Protein AF-A0A8T6E1R3-F1 (afdb_monomer)

Foldseek 3Di:
DLVVVLVVVVVVLVVVLVVLVVVLVPDPDPVVNVVSVVVSVVSCVVVVVVSVVSVVVVD

Radius of gyration: 13.93 Å; Cα contacts (8 Å, |Δi|>4): 24; chains: 1; bounding box: 28×17×37 Å

Mean predicted aligned error: 3.58 Å

Solvent-accessible surface area (backbone atoms only — not comparable to full-atom values): 3277 Å² total; per-residue (Å²): 111,69,67,60,53,52,52,51,51,51,52,52,51,51,52,52,50,51,53,42,50,52,54,28,70,70,40,83,52,70,69,61,22,52,54,37,46,50,52,44,49,51,51,50,68,51,46,51,58,52,50,51,52,54,51,64,73,72,106

Sequence (59 aa):
MLIQALVALFALYVLLTLWQMRRALATSEPQARLVEARRLLLLVSAGVPILVVLILVAL

Structure (mmCIF, N/CA/C/O backbone):
data_AF-A0A8T6E1R3-F1
#
_entry.id   AF-A0A8T6E1R3-F1
#
loop_
_atom_site.group_PDB
_atom_site.id
_atom_site.type_symbol
_atom_site.label_at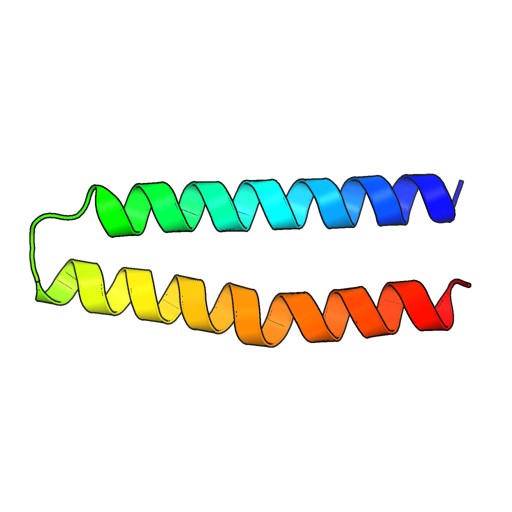om_id
_atom_site.label_alt_id
_atom_site.label_comp_id
_atom_site.label_asym_id
_atom_site.label_entity_id
_atom_site.label_seq_id
_atom_site.pdbx_PDB_ins_code
_atom_site.Cartn_x
_atom_site.Cartn_y
_atom_site.Cartn_z
_atom_site.occupancy
_atom_site.B_iso_or_equiv
_atom_site.auth_seq_id
_atom_site.auth_comp_id
_atom_site.auth_asym_id
_atom_site.auth_atom_id
_atom_site.pdbx_PDB_model_num
ATOM 1 N N . MET A 1 1 ? 12.480 9.707 -19.261 1.00 83.06 1 MET A N 1
ATOM 2 C CA . MET A 1 1 ? 11.063 9.991 -18.934 1.00 83.06 1 MET A CA 1
ATOM 3 C C . MET A 1 1 ? 10.392 8.805 -18.237 1.00 83.06 1 MET A C 1
ATOM 5 O O . MET A 1 1 ? 9.909 8.993 -17.132 1.00 83.06 1 MET A O 1
ATOM 9 N N . LEU A 1 2 ? 10.430 7.584 -18.795 1.00 86.94 2 LEU A N 1
ATOM 10 C CA . LEU A 1 2 ? 9.794 6.390 -18.200 1.00 86.94 2 LEU A CA 1
ATOM 11 C C . LEU A 1 2 ? 10.248 6.080 -16.759 1.00 86.94 2 LEU A C 1
ATOM 13 O O . LEU A 1 2 ? 9.414 5.941 -15.872 1.00 86.94 2 LEU A O 1
ATOM 17 N N . ILE A 1 3 ? 11.560 6.058 -16.502 1.00 87.75 3 ILE A N 1
ATOM 18 C CA . ILE A 1 3 ? 12.109 5.788 -15.159 1.00 87.75 3 ILE A CA 1
ATOM 19 C C . ILE A 1 3 ? 11.606 6.814 -14.131 1.00 87.75 3 ILE A C 1
ATOM 21 O O . ILE A 1 3 ? 11.204 6.446 -13.034 1.00 87.75 3 ILE A O 1
ATOM 25 N N . GLN A 1 4 ? 11.561 8.100 -14.493 1.00 90.19 4 GLN A N 1
ATOM 26 C CA . GLN A 1 4 ? 11.053 9.156 -13.607 1.00 90.19 4 GLN A CA 1
ATOM 27 C C . GLN A 1 4 ? 9.563 8.959 -13.290 1.00 90.19 4 GLN A C 1
ATOM 29 O O . GLN A 1 4 ? 9.153 9.159 -12.150 1.00 90.19 4 GLN A O 1
ATOM 34 N N . ALA A 1 5 ? 8.766 8.509 -14.267 1.00 91.69 5 ALA A N 1
ATOM 35 C CA . ALA A 1 5 ? 7.359 8.180 -14.055 1.00 91.69 5 ALA A CA 1
ATOM 36 C C . ALA A 1 5 ? 7.178 6.977 -13.111 1.00 91.69 5 ALA A C 1
ATOM 38 O O . ALA A 1 5 ? 6.317 7.020 -12.236 1.00 91.69 5 ALA A O 1
ATOM 39 N N . LEU A 1 6 ? 8.014 5.939 -13.226 1.00 91.06 6 LEU A N 1
ATOM 40 C CA . LEU A 1 6 ? 7.990 4.782 -12.320 1.00 91.06 6 LEU A CA 1
ATOM 41 C C . LEU A 1 6 ? 8.398 5.155 -10.894 1.00 91.06 6 LEU A C 1
ATOM 43 O O . LEU A 1 6 ? 7.761 4.714 -9.940 1.00 91.06 6 LEU A O 1
ATOM 47 N N . VAL A 1 7 ? 9.411 6.010 -10.743 1.00 91.69 7 VAL A N 1
ATOM 48 C CA . VAL A 1 7 ? 9.819 6.542 -9.435 1.00 91.69 7 VAL A CA 1
ATOM 49 C C . VAL A 1 7 ? 8.690 7.363 -8.811 1.00 91.69 7 VAL A C 1
ATOM 51 O O . VAL A 1 7 ? 8.382 7.180 -7.634 1.00 91.69 7 VAL A O 1
ATOM 54 N N . ALA A 1 8 ? 8.025 8.220 -9.591 1.00 94.06 8 ALA A N 1
ATOM 55 C CA . ALA A 1 8 ? 6.873 8.987 -9.119 1.00 94.06 8 ALA A CA 1
ATOM 56 C C . ALA A 1 8 ? 5.699 8.077 -8.717 1.00 94.06 8 ALA A C 1
ATOM 58 O O . ALA A 1 8 ? 5.084 8.291 -7.671 1.00 94.06 8 ALA A O 1
ATOM 59 N N . LEU A 1 9 ? 5.420 7.032 -9.501 1.00 93.88 9 LEU A N 1
ATOM 60 C CA . LEU A 1 9 ? 4.382 6.045 -9.202 1.00 93.88 9 LEU A CA 1
ATOM 61 C C . LEU A 1 9 ? 4.689 5.270 -7.911 1.00 93.88 9 LEU A C 1
ATOM 63 O O . LEU A 1 9 ? 3.809 5.108 -7.065 1.00 93.88 9 LEU A O 1
ATOM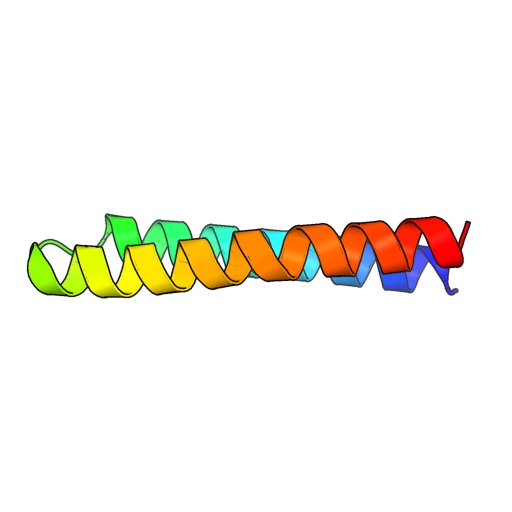 67 N N . PHE A 1 10 ? 5.939 4.842 -7.729 1.00 93.25 10 PHE A N 1
ATOM 68 C CA . PHE A 1 10 ? 6.390 4.183 -6.505 1.00 93.25 10 PHE A CA 1
ATOM 69 C C . PHE A 1 10 ? 6.257 5.107 -5.288 1.00 93.25 10 PHE A C 1
ATOM 71 O O . PHE A 1 10 ? 5.699 4.707 -4.265 1.00 93.25 10 PHE A O 1
ATOM 78 N N . ALA A 1 11 ? 6.695 6.363 -5.405 1.00 95.06 11 ALA A N 1
ATOM 79 C CA . ALA A 1 11 ? 6.559 7.350 -4.337 1.00 95.06 11 ALA A CA 1
ATOM 80 C C . ALA A 1 11 ? 5.085 7.589 -3.962 1.00 95.06 11 ALA A C 1
ATOM 82 O O . ALA A 1 11 ? 4.741 7.593 -2.779 1.00 95.06 11 ALA A O 1
ATOM 83 N N . LEU A 1 12 ? 4.200 7.719 -4.956 1.00 96.00 12 LEU A N 1
ATOM 84 C CA . LEU A 1 12 ? 2.761 7.878 -4.736 1.00 96.00 12 LEU A CA 1
ATOM 85 C C . LEU A 1 12 ? 2.162 6.677 -3.993 1.00 96.00 12 LEU A C 1
ATOM 87 O O . LEU A 1 12 ? 1.383 6.848 -3.054 1.00 96.00 12 LEU A O 1
ATOM 91 N N . TYR A 1 13 ? 2.554 5.466 -4.378 1.00 94.94 13 TYR A N 1
ATOM 92 C CA . TYR A 1 13 ? 2.120 4.245 -3.711 1.00 94.94 13 TYR A CA 1
ATOM 93 C C . TYR A 1 13 ? 2.577 4.176 -2.246 1.00 94.94 13 TYR A C 1
ATOM 95 O O . TYR A 1 13 ? 1.786 3.827 -1.363 1.00 94.94 13 TYR A O 1
ATOM 103 N N . VAL A 1 14 ? 3.824 4.560 -1.959 1.00 94.88 14 VAL A N 1
ATOM 104 C CA . VAL A 1 14 ? 4.338 4.637 -0.583 1.00 94.88 14 VAL A CA 1
ATOM 105 C C . VAL A 1 14 ? 3.532 5.646 0.238 1.00 94.88 14 VAL A C 1
ATOM 107 O O . VAL A 1 14 ? 3.108 5.329 1.351 1.00 94.88 14 VAL A O 1
ATOM 110 N N . LEU A 1 15 ? 3.249 6.830 -0.316 1.00 96.50 15 LEU A N 1
ATOM 111 C CA . LEU A 1 15 ? 2.442 7.854 0.355 1.00 96.50 15 LEU A CA 1
ATOM 112 C C . LEU A 1 15 ? 1.016 7.371 0.653 1.00 96.50 15 LEU A C 1
ATOM 114 O O . LEU A 1 15 ? 0.531 7.564 1.768 1.00 96.50 15 LEU A O 1
ATOM 118 N N . LEU A 1 16 ? 0.367 6.699 -0.302 1.00 94.88 16 LEU A N 1
ATOM 119 C CA . LEU A 1 16 ? -0.957 6.094 -0.110 1.00 94.88 16 LEU A CA 1
ATOM 120 C C . LEU A 1 16 ? -0.946 5.033 0.995 1.00 94.88 16 LEU A C 1
ATOM 122 O O . LEU A 1 16 ? -1.840 5.007 1.843 1.00 94.88 16 LEU A O 1
ATOM 126 N N . THR A 1 17 ? 0.086 4.192 1.017 1.00 94.62 17 THR A N 1
ATOM 127 C CA . THR A 1 17 ? 0.246 3.136 2.023 1.00 94.62 17 THR A CA 1
ATOM 128 C C . THR A 1 17 ? 0.443 3.727 3.419 1.00 94.62 17 THR A C 1
ATOM 130 O O . THR A 1 17 ? -0.231 3.319 4.367 1.00 94.62 17 THR A O 1
ATOM 133 N N . LEU A 1 18 ? 1.301 4.745 3.551 1.00 94.88 18 LEU A N 1
ATOM 134 C CA . LEU A 1 18 ? 1.520 5.463 4.810 1.00 94.88 18 LEU A CA 1
ATOM 135 C C . LEU A 1 18 ? 0.259 6.180 5.288 1.00 94.88 18 LEU A C 1
ATOM 137 O O . LEU A 1 18 ? -0.062 6.139 6.477 1.00 94.88 18 LEU A O 1
ATOM 141 N N . TRP A 1 19 ? -0.472 6.817 4.375 1.00 94.06 19 TRP A N 1
ATOM 142 C CA . TRP A 1 19 ? -1.736 7.464 4.698 1.00 94.06 19 TRP A CA 1
ATOM 143 C C . TRP A 1 19 ? -2.759 6.454 5.230 1.00 94.06 19 TRP A C 1
ATOM 145 O O . TRP A 1 19 ? -3.336 6.687 6.297 1.00 94.06 19 TRP A O 1
ATOM 155 N N . GLN A 1 20 ? -2.914 5.296 4.574 1.00 92.38 20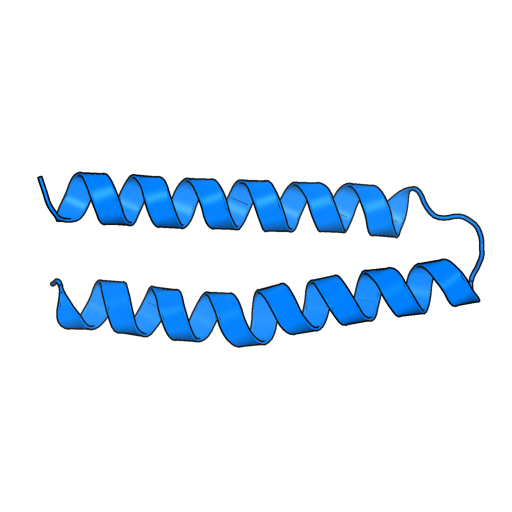 GLN A N 1
ATOM 156 C CA . GLN A 1 20 ? -3.815 4.259 5.079 1.00 92.38 20 GLN A CA 1
ATOM 157 C C . GLN A 1 20 ? -3.365 3.673 6.412 1.00 92.38 20 GLN A C 1
ATOM 159 O O . GLN A 1 20 ? -4.198 3.407 7.277 1.00 92.38 20 GLN A O 1
ATOM 164 N N . MET A 1 21 ? -2.058 3.507 6.612 1.00 91.94 21 MET A N 1
ATOM 165 C CA . MET A 1 21 ? -1.521 3.043 7.886 1.00 91.94 21 MET A CA 1
ATOM 166 C C . MET A 1 21 ? -1.846 4.027 9.013 1.00 91.94 21 MET A C 1
ATOM 168 O O . MET A 1 21 ? -2.337 3.613 10.062 1.00 91.94 21 MET A O 1
ATOM 172 N N . ARG A 1 22 ? -1.655 5.335 8.790 1.00 92.38 22 ARG A N 1
ATOM 173 C CA . ARG A 1 22 ? -2.029 6.371 9.770 1.00 92.38 22 ARG A CA 1
ATOM 174 C C . ARG A 1 22 ? -3.519 6.329 10.089 1.00 92.38 22 ARG A C 1
ATOM 176 O O . ARG A 1 22 ? -3.881 6.405 11.259 1.00 92.38 22 ARG A O 1
ATOM 183 N N . ARG A 1 23 ? -4.373 6.169 9.078 1.00 88.75 23 ARG A N 1
ATOM 184 C CA . ARG A 1 23 ? -5.827 6.076 9.261 1.00 88.75 23 ARG A CA 1
ATOM 185 C C . ARG A 1 23 ? -6.235 4.827 10.051 1.00 88.75 23 ARG A C 1
ATOM 187 O O . ARG A 1 2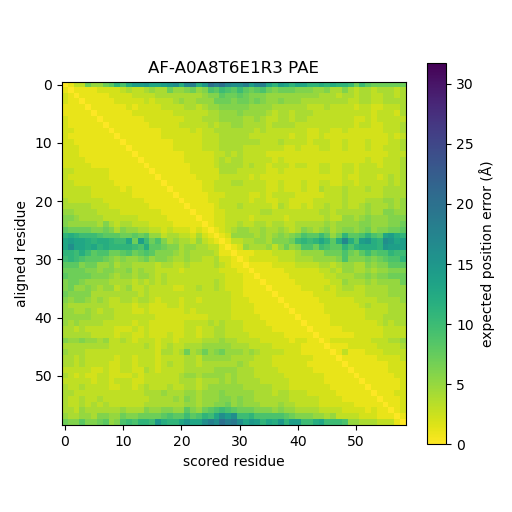3 ? -7.029 4.931 10.983 1.00 88.75 23 ARG A O 1
ATOM 194 N N . ALA A 1 24 ? -5.641 3.674 9.748 1.00 88.19 24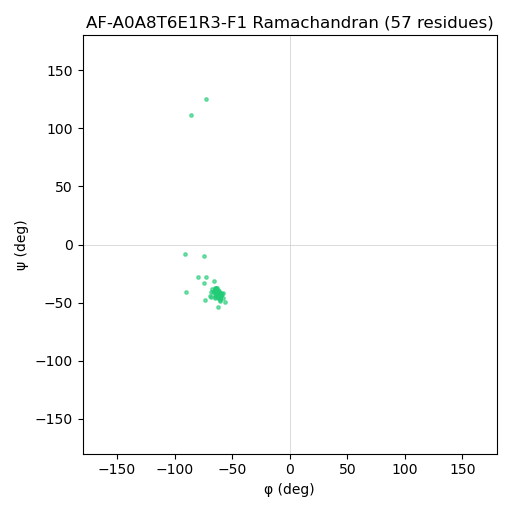 ALA A N 1
ATOM 195 C CA . ALA A 1 24 ? -5.879 2.435 10.485 1.00 88.19 24 ALA A CA 1
ATOM 196 C C . ALA A 1 24 ? -5.420 2.526 11.953 1.00 88.19 24 ALA A C 1
ATOM 198 O O . ALA A 1 24 ? -6.092 2.004 12.839 1.00 88.19 24 ALA A O 1
ATOM 199 N N . LEU A 1 25 ? -4.303 3.210 12.227 1.00 88.94 25 LEU A N 1
ATOM 200 C CA . LEU A 1 25 ? -3.788 3.419 13.587 1.00 88.94 25 LEU A CA 1
ATOM 201 C C . LEU A 1 25 ? -4.591 4.451 14.388 1.00 88.94 25 LEU A C 1
ATOM 203 O O . LEU A 1 25 ? -4.720 4.303 15.598 1.00 88.94 25 LEU A O 1
ATOM 207 N N . ALA A 1 26 ? -5.139 5.472 13.728 1.00 89.31 26 ALA A N 1
ATOM 208 C CA . ALA A 1 26 ? -5.976 6.489 14.365 1.00 89.31 26 ALA A CA 1
ATOM 209 C C . ALA A 1 26 ? -7.390 5.987 14.718 1.00 89.31 26 ALA A C 1
ATOM 211 O O . ALA A 1 26 ? -8.138 6.682 15.401 1.00 89.31 26 ALA A O 1
ATOM 212 N N . THR A 1 27 ? -7.776 4.798 14.244 1.00 88.19 27 THR A N 1
ATOM 213 C CA . THR A 1 27 ? -9.106 4.231 14.478 1.00 88.19 27 THR A CA 1
ATOM 214 C C . THR A 1 27 ? -9.141 3.479 15.811 1.00 88.19 27 THR A C 1
ATOM 216 O O . THR A 1 27 ? -8.531 2.417 15.947 1.00 88.19 27 THR A O 1
ATOM 219 N N . SER A 1 28 ? -9.875 4.017 16.787 1.00 80.81 28 SER A N 1
ATOM 220 C CA . SER A 1 28 ? -10.001 3.428 18.131 1.00 80.81 28 SER A CA 1
ATOM 221 C C . SER A 1 28 ? -10.996 2.267 18.201 1.00 80.81 28 SER A C 1
ATOM 223 O O . SER A 1 28 ? -10.844 1.374 19.033 1.00 80.81 28 SER A O 1
ATOM 225 N N . GLU A 1 29 ? -12.010 2.253 17.332 1.00 90.38 29 GLU A N 1
ATOM 226 C CA . GLU A 1 29 ? -13.013 1.188 17.307 1.00 90.38 29 GLU A CA 1
ATOM 227 C C . GLU A 1 29 ? -12.430 -0.115 16.724 1.00 90.38 29 GLU A C 1
ATOM 229 O O . GLU A 1 29 ? -11.946 -0.115 15.586 1.00 90.38 29 GLU A O 1
ATOM 234 N N . PRO A 1 30 ? -12.508 -1.256 17.440 1.00 84.94 30 PRO A N 1
ATOM 235 C CA . PRO A 1 30 ? -11.867 -2.503 17.017 1.00 84.94 30 PRO A CA 1
ATOM 236 C C . PRO A 1 30 ? -12.346 -3.010 15.653 1.00 84.94 30 PRO A C 1
ATOM 238 O O . PRO A 1 30 ? -11.542 -3.440 14.828 1.00 84.94 30 PRO A O 1
ATOM 241 N N . GLN A 1 31 ? -13.655 -2.939 15.392 1.00 89.00 31 GLN A N 1
ATOM 242 C CA . GLN A 1 31 ? -14.237 -3.411 14.133 1.00 89.00 31 GLN A CA 1
ATOM 243 C C . GLN A 1 31 ? -13.825 -2.524 12.953 1.00 89.00 31 GLN A C 1
ATOM 245 O O . GLN A 1 31 ? -13.403 -3.033 11.914 1.00 89.00 31 GLN A O 1
ATOM 250 N N . ALA A 1 32 ? -13.868 -1.202 13.126 1.00 86.25 32 ALA A N 1
ATOM 251 C CA . ALA A 1 32 ? -13.429 -0.257 12.105 1.00 86.25 32 ALA A CA 1
ATOM 252 C C . ALA A 1 32 ? -11.923 -0.397 11.814 1.00 86.25 32 ALA A C 1
ATOM 254 O O . ALA A 1 32 ? -11.509 -0.369 10.652 1.00 86.25 32 ALA A O 1
ATOM 255 N N . ARG A 1 33 ? -11.106 -0.664 12.842 1.00 87.94 33 ARG A N 1
ATOM 256 C CA . ARG A 1 33 ? -9.670 -0.931 12.687 1.00 87.94 33 ARG A CA 1
ATOM 257 C C . ARG A 1 33 ? -9.391 -2.177 11.844 1.00 87.94 33 ARG A C 1
ATOM 259 O O . ARG A 1 33 ? -8.482 -2.145 11.018 1.00 87.94 33 ARG A O 1
ATOM 266 N N . LEU A 1 34 ? -10.176 -3.248 11.993 1.00 89.81 34 LEU A N 1
ATO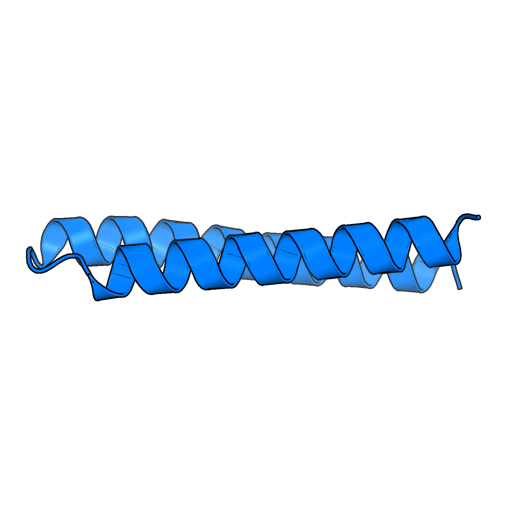M 267 C CA . LEU A 1 34 ? -10.055 -4.451 11.154 1.00 89.81 34 LEU A CA 1
ATOM 268 C C . LEU A 1 34 ? -10.405 -4.173 9.686 1.00 89.81 34 LEU A C 1
ATOM 270 O O . LEU A 1 34 ? -9.724 -4.669 8.786 1.00 89.81 34 LEU A O 1
ATOM 274 N N . VAL A 1 35 ? -11.432 -3.359 9.431 1.00 91.75 35 VAL A N 1
ATOM 275 C CA . VAL A 1 35 ? -11.819 -2.966 8.066 1.00 91.75 35 VAL A CA 1
ATOM 276 C C . VAL A 1 35 ? -10.715 -2.141 7.401 1.00 91.75 35 VAL A C 1
ATOM 278 O O . VAL A 1 35 ? -10.339 -2.425 6.261 1.00 91.75 35 VAL A O 1
ATOM 281 N N . GLU A 1 36 ? -10.152 -1.161 8.109 1.00 90.19 36 GLU A N 1
ATOM 282 C CA . GLU A 1 36 ? -9.053 -0.343 7.582 1.00 90.19 36 GLU A CA 1
ATOM 283 C C . GLU A 1 36 ? -7.763 -1.161 7.409 1.00 90.19 36 GLU A C 1
ATOM 285 O O . GLU A 1 36 ? -7.088 -1.036 6.383 1.00 90.19 36 GLU A O 1
ATOM 290 N N . ALA A 1 37 ? -7.461 -2.076 8.337 1.00 89.88 37 ALA A N 1
ATOM 291 C CA . ALA A 1 37 ? -6.343 -3.009 8.204 1.00 89.88 37 ALA A CA 1
ATOM 292 C C . ALA A 1 37 ? -6.507 -3.930 6.986 1.00 89.88 37 ALA A C 1
ATOM 294 O O . ALA A 1 37 ? -5.548 -4.147 6.251 1.00 89.88 37 ALA A O 1
ATOM 295 N N . ARG A 1 38 ? -7.721 -4.422 6.704 1.00 93.00 38 ARG A N 1
ATOM 296 C CA . ARG A 1 38 ? -7.996 -5.227 5.504 1.00 93.00 38 ARG A CA 1
ATOM 297 C C . ARG A 1 38 ? -7.780 -4.429 4.221 1.00 93.00 38 ARG A C 1
ATOM 299 O O . ARG A 1 38 ? -7.208 -4.957 3.272 1.00 93.00 38 ARG A O 1
ATOM 306 N N . ARG A 1 39 ? -8.194 -3.159 4.184 1.00 92.81 39 ARG A N 1
ATOM 307 C CA . ARG A 1 39 ? -7.923 -2.267 3.043 1.00 92.81 39 ARG A CA 1
ATOM 308 C C . ARG A 1 39 ? -6.429 -2.046 2.844 1.00 92.81 39 ARG A C 1
ATOM 310 O O . ARG A 1 39 ? -5.963 -2.113 1.713 1.00 92.81 39 ARG A O 1
ATOM 317 N N . LEU A 1 40 ? -5.686 -1.827 3.929 1.00 92.44 40 LEU A N 1
ATOM 318 C CA . LEU A 1 40 ? -4.230 -1.700 3.881 1.00 92.44 40 LEU A CA 1
ATOM 319 C C . LEU A 1 40 ? -3.575 -2.994 3.377 1.00 92.44 40 LEU A C 1
ATOM 321 O O . LEU A 1 40 ? -2.710 -2.939 2.509 1.00 92.44 40 LEU A O 1
ATOM 325 N N . LEU A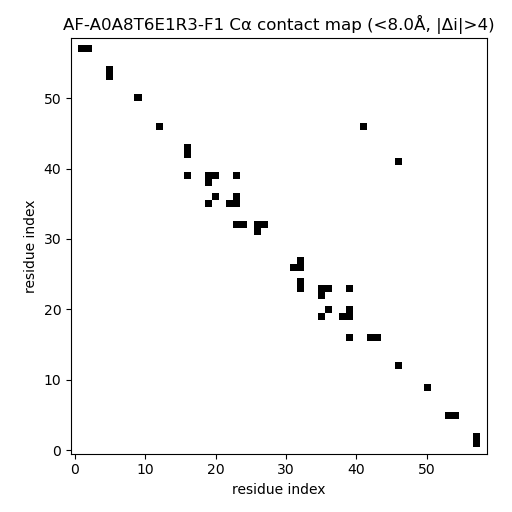 1 41 ? -4.026 -4.155 3.855 1.00 93.06 41 LEU A N 1
ATOM 326 C CA . LEU A 1 41 ? -3.541 -5.453 3.384 1.00 93.06 41 LEU A CA 1
ATOM 327 C C . LEU A 1 41 ? -3.804 -5.650 1.891 1.00 93.06 41 LEU A C 1
ATOM 329 O O . LEU A 1 41 ? -2.902 -6.079 1.179 1.00 93.06 41 LEU A O 1
ATOM 333 N N . LEU A 1 42 ? -4.997 -5.312 1.396 1.00 94.12 42 LEU A N 1
ATOM 334 C CA . LEU A 1 42 ? -5.316 -5.385 -0.035 1.00 94.12 42 LEU A CA 1
ATOM 335 C C . LEU A 1 42 ? -4.457 -4.422 -0.862 1.00 94.12 42 LEU A C 1
ATOM 337 O O . LEU A 1 42 ? -3.920 -4.818 -1.893 1.00 94.12 42 LEU A O 1
ATOM 341 N N . LEU A 1 43 ? -4.279 -3.187 -0.386 1.00 94.06 43 LEU A N 1
ATOM 342 C CA . LEU A 1 43 ? -3.424 -2.195 -1.035 1.00 94.06 43 LEU A CA 1
ATOM 343 C C . LEU A 1 43 ? -1.988 -2.711 -1.166 1.00 94.06 43 LEU A C 1
ATOM 345 O O . LEU A 1 43 ? -1.409 -2.618 -2.243 1.00 94.06 43 LEU A O 1
ATOM 349 N N . VAL A 1 44 ? -1.438 -3.291 -0.095 1.00 92.69 44 VAL A N 1
ATOM 350 C CA . VAL A 1 44 ? -0.055 -3.777 -0.084 1.00 92.69 44 VAL A CA 1
ATOM 351 C C . VAL A 1 44 ? 0.110 -5.052 -0.905 1.00 92.69 44 VAL A C 1
ATOM 353 O O . VAL A 1 44 ? 1.011 -5.146 -1.738 1.00 92.69 44 VAL A O 1
ATOM 356 N N . SER A 1 45 ? -0.779 -6.024 -0.703 1.00 93.81 45 SER A N 1
ATOM 357 C CA . SER A 1 45 ? -0.711 -7.324 -1.380 1.00 93.81 45 SER A CA 1
ATOM 358 C C . SER A 1 45 ? -0.929 -7.235 -2.887 1.00 93.81 45 SER A C 1
ATOM 360 O O . SER A 1 45 ? -0.328 -8.022 -3.606 1.00 93.81 45 SER A O 1
ATOM 362 N N . ALA A 1 46 ? -1.732 -6.288 -3.381 1.00 93.19 46 ALA A N 1
ATOM 363 C CA . ALA A 1 46 ? -1.897 -6.061 -4.817 1.00 93.19 46 ALA A CA 1
ATOM 364 C C . ALA A 1 46 ? -0.894 -5.037 -5.370 1.00 93.19 46 ALA A C 1
ATOM 366 O O . ALA A 1 46 ? -0.333 -5.231 -6.447 1.00 93.19 46 ALA A O 1
ATOM 367 N N . GLY A 1 47 ? -0.641 -3.953 -4.633 1.00 91.12 47 GLY A N 1
ATOM 368 C CA . GLY A 1 47 ? 0.194 -2.849 -5.097 1.00 91.12 47 GLY A CA 1
ATOM 369 C C . GLY A 1 47 ? 1.668 -3.215 -5.245 1.00 91.12 47 GLY A C 1
ATOM 370 O O . GLY A 1 47 ? 2.276 -2.837 -6.247 1.00 91.12 47 GLY A O 1
ATOM 371 N N . VAL A 1 48 ? 2.235 -3.994 -4.311 1.00 91.62 48 VAL A N 1
ATOM 372 C CA . VAL A 1 48 ? 3.642 -4.427 -4.413 1.00 91.62 48 VAL A CA 1
ATOM 373 C C . VAL A 1 48 ? 3.875 -5.296 -5.656 1.00 91.62 48 VAL A C 1
ATOM 375 O O . VAL A 1 48 ? 4.742 -4.924 -6.446 1.00 91.62 48 VAL A O 1
ATOM 378 N N . PRO A 1 49 ? 3.126 -6.392 -5.911 1.00 94.25 49 PRO A N 1
ATOM 379 C CA . PRO A 1 49 ? 3.332 -7.196 -7.116 1.00 94.25 49 PRO A CA 1
ATOM 380 C C . PRO A 1 49 ? 3.177 -6.401 -8.412 1.00 94.25 49 PRO A C 1
ATOM 382 O O . PRO A 1 49 ? 3.999 -6.551 -9.311 1.00 94.25 49 PRO A O 1
ATOM 385 N N . ILE A 1 50 ? 2.170 -5.523 -8.500 1.00 93.56 50 ILE A N 1
ATOM 386 C CA . ILE A 1 50 ? 1.949 -4.690 -9.692 1.00 93.56 50 ILE A CA 1
ATOM 387 C C . ILE A 1 50 ? 3.157 -3.785 -9.944 1.00 93.56 50 ILE A C 1
ATOM 389 O O . ILE A 1 50 ? 3.667 -3.741 -11.062 1.00 93.56 50 ILE A O 1
ATOM 393 N N . LEU A 1 51 ? 3.648 -3.091 -8.913 1.00 92.00 51 LEU A N 1
ATOM 394 C CA . LEU A 1 51 ? 4.815 -2.219 -9.045 1.00 92.00 51 LEU A CA 1
ATOM 395 C C . LEU A 1 51 ? 6.077 -2.990 -9.408 1.00 92.00 51 LEU A C 1
ATOM 397 O O . LEU A 1 51 ? 6.829 -2.537 -10.264 1.00 92.00 51 LEU A O 1
ATOM 401 N N . VAL A 1 52 ? 6.295 -4.153 -8.795 1.00 91.38 52 VAL A N 1
ATOM 402 C CA . VAL A 1 52 ? 7.445 -5.006 -9.109 1.00 91.38 52 VAL A CA 1
ATOM 403 C C . VAL A 1 52 ? 7.406 -5.432 -10.574 1.00 91.38 52 VAL A C 1
ATOM 405 O O . VAL A 1 52 ? 8.402 -5.263 -11.269 1.00 91.38 52 VAL A O 1
ATOM 408 N N . VAL A 1 53 ? 6.261 -5.906 -11.076 1.00 94.25 53 VAL A N 1
ATOM 409 C CA . VAL A 1 53 ? 6.112 -6.284 -12.492 1.00 94.25 53 VAL A CA 1
ATOM 410 C C . VAL A 1 53 ? 6.356 -5.086 -13.410 1.00 94.25 53 VAL A C 1
ATOM 412 O O . VAL A 1 53 ? 7.108 -5.208 -14.371 1.00 94.25 53 VAL A O 1
ATOM 415 N N . LEU A 1 54 ? 5.780 -3.920 -13.105 1.00 90.25 54 LEU A N 1
ATOM 416 C CA . LEU A 1 54 ? 5.977 -2.709 -13.910 1.00 90.25 54 LEU A CA 1
ATOM 417 C C . LEU A 1 54 ? 7.440 -2.259 -13.948 1.00 90.25 54 LEU A C 1
ATOM 419 O O . LEU A 1 54 ? 7.921 -1.864 -15.006 1.00 90.25 54 LEU A O 1
ATOM 423 N N . ILE A 1 55 ? 8.146 -2.326 -12.817 1.00 88.25 55 ILE A N 1
ATOM 424 C CA . ILE A 1 55 ? 9.567 -1.973 -12.738 1.00 88.25 55 ILE A CA 1
ATOM 425 C C . ILE A 1 55 ? 10.408 -2.988 -13.514 1.00 88.25 55 ILE A C 1
ATOM 427 O O . ILE A 1 55 ? 11.262 -2.573 -14.286 1.00 88.25 55 ILE A O 1
ATOM 431 N N . LEU A 1 56 ? 10.154 -4.290 -13.349 1.00 90.81 56 LEU A N 1
ATOM 432 C CA . LEU A 1 56 ? 10.903 -5.347 -14.038 1.00 90.81 56 LEU A CA 1
ATOM 433 C C . LEU A 1 56 ? 10.709 -5.324 -15.557 1.00 90.81 56 LEU A C 1
ATOM 435 O O . LEU A 1 56 ? 11.656 -5.581 -16.283 1.00 90.81 56 LEU A O 1
ATOM 439 N N . VAL A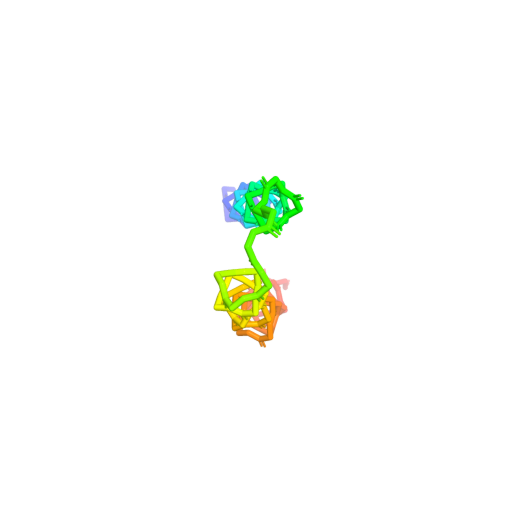 1 57 ? 9.499 -5.028 -16.037 1.00 90.50 57 VAL A N 1
ATOM 440 C CA . VAL A 1 57 ? 9.202 -4.939 -17.480 1.00 90.50 57 VAL A CA 1
ATOM 441 C C . VAL A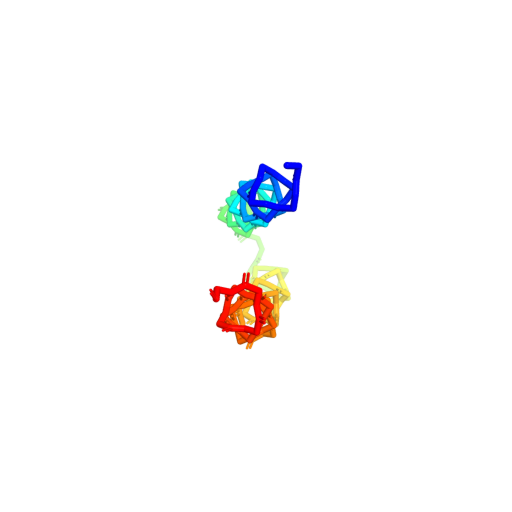 1 57 ? 9.804 -3.681 -18.110 1.00 90.50 57 VAL A C 1
ATOM 443 O O . VAL A 1 57 ? 10.079 -3.661 -19.306 1.00 90.50 57 VAL A O 1
ATOM 446 N N . ALA A 1 58 ? 9.967 -2.616 -17.329 1.00 83.25 58 ALA A N 1
ATOM 447 C CA . ALA A 1 58 ? 10.483 -1.343 -17.815 1.00 83.25 58 ALA A CA 1
ATOM 448 C C . ALA A 1 58 ? 12.010 -1.192 -17.711 1.00 83.25 58 ALA A C 1
ATOM 450 O O . ALA A 1 58 ? 12.533 -0.183 -18.195 1.00 83.25 58 ALA A O 1
ATOM 451 N N . LEU A 1 59 ? 12.686 -2.132 -17.043 1.00 78.12 59 LEU A N 1
ATOM 452 C CA . LEU A 1 59 ? 14.142 -2.202 -16.915 1.00 78.12 59 LEU A CA 1
ATOM 453 C C . LEU A 1 59 ? 14.753 -2.910 -18.131 1.00 78.12 59 LEU A C 1
ATOM 455 O O . LEU A 1 59 ? 15.786 -2.404 -18.621 1.00 78.12 59 LEU A O 1
#

pLDDT: mean 91.0, std 3.67, range [78.12, 96.5]

Nearest PDB structures (foldseek):
  7f6j-assembly1_C  TM=7.809E-01  e=4.268E+00  Homo sapiens
  4l0r-assembly1_B  TM=7.591E-01  e=6.408E+00  Homo sapiens
  4l0r-assembly1_A  TM=7.416E-01  e=8.401E+00  Homo sapiens

Secondary structure (DSSP, 8-state):
-HHHHHHHHHHHHHHHHHHHHHHHHH--SHHHHHHHHHHHHHHHHHHHHHHHHHHHHH-